Protein AF-A0A378PQA1-F1 (afdb_monomer_lite)

Foldseek 3Di:
DDPPVQPFDDKDQPLPPDDPCVVQFRVVQQVVQVVVVVWDDDDSPIMGTHHGPPRDHDDDDDDDDPPPPD

Secondary structure (DSSP, 8-state):
---STTT--EEE-TTTS-HHHIIIIIHHHHHHHHHHT-EESSGGG-EEEE--TT--PPPP------TT--

Organism: Moraxella bovis (NCBI:txid476)

Structure (mmCIF, N/CA/C/O backbone):
data_AF-A0A378PQA1-F1
#
_entry.id   AF-A0A378PQA1-F1
#
loop_
_atom_site.group_PDB
_atom_site.id
_atom_site.type_symbol
_atom_site.label_atom_id
_atom_site.label_alt_id
_atom_site.label_comp_id
_atom_site.label_asym_id
_atom_site.label_entity_id
_atom_site.label_seq_id
_atom_site.pdbx_PDB_ins_code
_atom_site.Cartn_x
_atom_site.Cartn_y
_atom_site.Cartn_z
_atom_site.occupancy
_atom_site.B_iso_or_equiv
_atom_site.auth_seq_id
_atom_site.auth_comp_id
_atom_site.auth_asym_id
_atom_site.auth_atom_id
_atom_site.pdbx_PDB_model_num
ATOM 1 N N . MET A 1 1 ? -4.210 -23.762 -0.795 1.00 36.47 1 MET A N 1
ATOM 2 C CA . MET A 1 1 ? -4.003 -22.588 0.079 1.00 36.47 1 MET A CA 1
ATOM 3 C C . MET A 1 1 ? -3.177 -21.574 -0.683 1.00 36.47 1 MET A C 1
ATOM 5 O O . MET A 1 1 ? -2.023 -21.852 -0.980 1.00 36.47 1 MET A O 1
ATOM 9 N N . SER A 1 2 ? -3.773 -20.449 -1.059 1.00 44.44 2 SER A N 1
ATOM 10 C CA . SER A 1 2 ? -3.041 -19.315 -1.627 1.00 44.44 2 SER A CA 1
ATOM 11 C C . SER A 1 2 ? -2.457 -18.528 -0.459 1.00 44.44 2 SER A C 1
ATOM 13 O O . SER A 1 2 ? -3.196 -18.186 0.462 1.00 44.44 2 SER A O 1
ATOM 15 N N . SER A 1 3 ? -1.150 -18.272 -0.453 1.00 43.16 3 SER A N 1
ATOM 16 C CA . SER A 1 3 ? -0.577 -17.330 0.509 1.00 43.16 3 SER A CA 1
ATOM 17 C C . SER A 1 3 ? -1.242 -15.965 0.308 1.00 43.16 3 SER A C 1
ATOM 19 O O . SER A 1 3 ? -1.299 -15.469 -0.816 1.00 43.16 3 SER A O 1
ATOM 21 N N . ILE A 1 4 ? -1.744 -15.360 1.387 1.00 54.72 4 ILE A N 1
ATOM 22 C CA . ILE A 1 4 ? -2.269 -13.981 1.391 1.00 54.72 4 ILE A CA 1
ATOM 23 C C . ILE A 1 4 ? -1.142 -13.002 0.992 1.00 54.72 4 ILE A C 1
ATOM 25 O O . ILE A 1 4 ? -1.380 -11.939 0.416 1.00 54.72 4 ILE A O 1
ATOM 29 N N . VAL A 1 5 ? 0.113 -13.413 1.220 1.00 52.62 5 VAL A N 1
ATOM 30 C CA . VAL A 1 5 ? 1.324 -12.740 0.748 1.00 52.62 5 VAL A CA 1
ATOM 31 C C . VAL A 1 5 ? 1.456 -12.954 -0.763 1.00 52.62 5 VAL A C 1
ATOM 33 O O . VAL A 1 5 ? 2.024 -13.945 -1.220 1.00 52.62 5 VAL A O 1
ATOM 36 N N . GLY A 1 6 ? 0.890 -12.026 -1.535 1.00 59.91 6 GLY A N 1
ATOM 37 C CA . GLY A 1 6 ? 1.003 -11.976 -2.997 1.00 59.91 6 GLY A CA 1
ATOM 38 C C . GLY A 1 6 ? -0.281 -11.596 -3.738 1.00 59.91 6 GLY A C 1
ATOM 39 O O . GLY A 1 6 ? -0.206 -11.291 -4.923 1.00 59.91 6 GLY A O 1
ATOM 40 N N . GLY A 1 7 ? -1.442 -11.584 -3.068 1.00 74.31 7 GLY A N 1
ATOM 41 C CA . GLY A 1 7 ? -2.716 -11.191 -3.695 1.00 74.31 7 GLY A CA 1
ATOM 42 C C . GLY A 1 7 ? -2.887 -9.677 -3.876 1.00 74.31 7 GLY A C 1
ATOM 43 O O . GLY A 1 7 ? -3.608 -9.229 -4.765 1.00 74.31 7 GLY A O 1
ATOM 44 N N . HIS A 1 8 ? -2.187 -8.892 -3.058 1.00 86.50 8 HIS A N 1
ATOM 45 C CA . HIS A 1 8 ? -2.237 -7.433 -3.045 1.00 86.50 8 HIS A CA 1
ATOM 46 C C . HIS A 1 8 ? -0.869 -6.851 -3.377 1.00 86.50 8 HIS A C 1
ATOM 48 O O . HIS A 1 8 ? 0.160 -7.396 -2.977 1.00 86.50 8 HIS A O 1
ATOM 54 N N . VAL A 1 9 ? -0.858 -5.746 -4.120 1.00 90.38 9 VAL A N 1
ATOM 55 C CA . VAL A 1 9 ? 0.369 -5.195 -4.725 1.00 90.38 9 VAL A CA 1
ATOM 56 C C . VAL A 1 9 ? 0.859 -3.910 -4.059 1.00 90.38 9 VAL A C 1
ATOM 58 O O . VAL A 1 9 ? 1.917 -3.400 -4.420 1.00 90.38 9 VAL A O 1
ATOM 61 N N . ASN A 1 10 ? 0.127 -3.392 -3.072 1.00 92.38 10 ASN A N 1
ATOM 62 C CA . ASN A 1 10 ? 0.523 -2.239 -2.276 1.00 92.38 10 ASN A CA 1
ATOM 63 C C . ASN A 1 10 ? 0.621 -2.602 -0.792 1.00 92.38 10 ASN A C 1
ATOM 65 O O . ASN A 1 10 ? -0.196 -3.346 -0.248 1.00 92.38 10 ASN A O 1
ATOM 69 N N . TYR A 1 11 ? 1.615 -2.001 -0.144 1.00 91.44 11 TYR A N 1
ATOM 70 C CA . TYR A 1 11 ? 1.873 -2.087 1.285 1.00 91.44 11 TYR A CA 1
ATOM 71 C C . TYR A 1 11 ? 2.080 -0.673 1.817 1.00 91.44 11 TYR A C 1
ATOM 73 O O . TYR A 1 11 ? 2.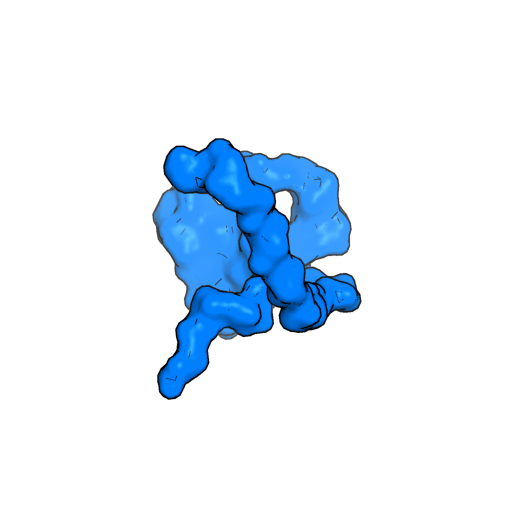946 0.054 1.325 1.00 91.44 11 TYR A O 1
ATOM 81 N N . LEU A 1 12 ? 1.264 -0.262 2.783 1.00 95.12 12 LEU A N 1
ATOM 82 C CA . LEU A 1 12 ? 1.273 1.104 3.294 1.00 95.12 12 LEU A CA 1
ATOM 83 C C . LEU A 1 12 ? 1.397 1.122 4.812 1.00 95.12 12 LEU A C 1
ATOM 85 O O . LEU A 1 12 ? 0.657 0.435 5.508 1.00 95.12 12 LEU A O 1
ATOM 89 N N . ASN A 1 13 ? 2.256 2.001 5.320 1.00 95.94 13 ASN A N 1
ATOM 90 C CA . ASN A 1 13 ? 2.237 2.432 6.710 1.00 95.94 13 ASN A CA 1
ATOM 91 C C . ASN A 1 13 ? 1.965 3.943 6.738 1.00 95.94 13 ASN A C 1
ATOM 93 O O . ASN A 1 13 ? 2.870 4.714 6.427 1.00 95.94 13 ASN A O 1
ATOM 97 N N . PRO A 1 14 ? 0.767 4.407 7.129 1.00 93.00 14 PRO A N 1
ATOM 98 C CA . PRO A 1 14 ? 0.436 5.832 7.116 1.00 93.00 14 PRO A CA 1
ATOM 99 C C . PRO A 1 14 ? 1.375 6.724 7.938 1.00 93.00 14 PRO A C 1
ATOM 101 O O . PRO A 1 14 ? 1.528 7.9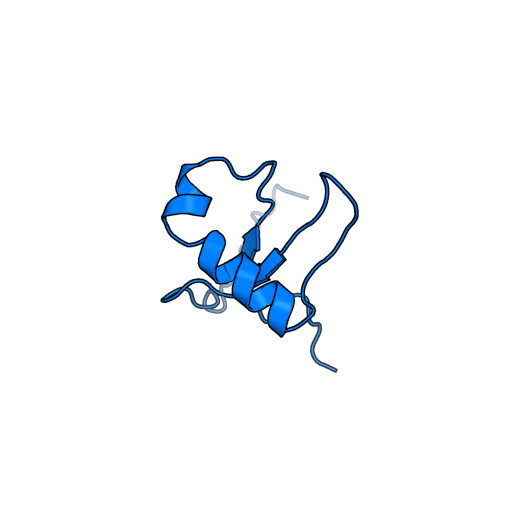01 7.631 1.00 93.00 14 PRO A O 1
ATOM 104 N N . VAL A 1 15 ? 2.037 6.169 8.957 1.00 93.19 15 VAL A N 1
ATOM 105 C CA . VAL A 1 15 ? 2.995 6.898 9.799 1.00 93.19 15 VAL A CA 1
ATOM 106 C C . VAL A 1 15 ? 4.355 7.039 9.107 1.00 93.19 15 VAL A C 1
ATOM 108 O O . VAL A 1 15 ? 5.077 8.001 9.360 1.00 93.19 15 VAL A O 1
ATOM 111 N N . LYS A 1 16 ? 4.728 6.089 8.238 1.00 92.56 16 LYS A N 1
ATOM 112 C CA . LYS A 1 16 ? 6.071 6.003 7.634 1.00 92.56 16 LYS A CA 1
ATOM 113 C C . LYS A 1 16 ? 6.112 6.293 6.129 1.00 92.56 16 LYS A C 1
ATOM 115 O O . LYS A 1 16 ? 7.162 6.670 5.626 1.00 92.56 16 LYS A O 1
ATOM 120 N N . SER A 1 17 ? 5.004 6.143 5.406 1.00 88.44 17 SER A N 1
ATOM 121 C CA . SER A 1 17 ? 4.950 6.220 3.938 1.00 88.44 17 SER A CA 1
ATOM 122 C C . SER A 1 17 ? 4.974 7.648 3.372 1.00 88.44 17 SER A C 1
ATOM 124 O O . SER A 1 17 ? 5.048 7.811 2.160 1.00 88.44 17 SER A O 1
ATOM 126 N N . GLY A 1 18 ? 4.959 8.688 4.211 1.00 90.38 18 GLY A N 1
ATOM 127 C CA . GLY A 1 18 ? 4.973 10.084 3.763 1.00 90.38 18 GLY A CA 1
ATOM 128 C C . GLY A 1 18 ? 3.659 10.536 3.106 1.00 90.38 18 GLY A C 1
ATOM 1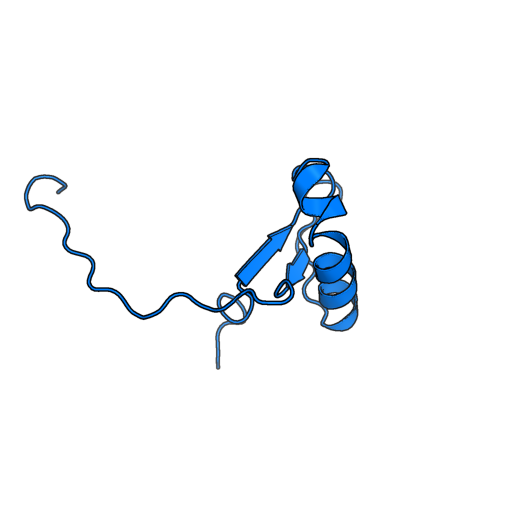29 O O . GLY A 1 18 ? 2.730 9.753 2.918 1.00 90.38 18 GLY A O 1
ATOM 130 N N . LYS A 1 19 ? 3.564 11.830 2.771 1.00 91.94 19 LYS A N 1
ATOM 131 C CA . LYS A 1 19 ? 2.309 12.452 2.299 1.00 91.94 19 LYS A CA 1
ATOM 132 C C . LYS A 1 19 ? 1.901 12.032 0.885 1.00 91.94 19 LYS A C 1
ATOM 134 O O . LYS A 1 19 ? 0.731 11.754 0.651 1.00 91.94 19 LYS A O 1
ATOM 139 N N . VAL A 1 20 ? 2.862 11.929 -0.034 1.00 93.88 20 VAL A N 1
ATOM 140 C CA . VAL A 1 20 ? 2.582 11.682 -1.460 1.00 93.88 20 VAL A CA 1
ATOM 141 C C . VAL A 1 20 ? 1.823 10.366 -1.689 1.00 93.88 20 VAL A C 1
ATOM 143 O O . VAL A 1 20 ? 0.785 10.397 -2.350 1.00 93.88 20 VAL A O 1
ATOM 146 N N . PRO A 1 21 ? 2.234 9.216 -1.113 1.00 90.88 21 PRO A N 1
ATOM 147 C CA . PRO A 1 21 ? 1.458 7.989 -1.258 1.00 90.88 21 PRO A CA 1
ATOM 148 C C . PRO A 1 21 ? 0.052 8.099 -0.675 1.00 90.88 21 PRO A C 1
ATOM 150 O O . PRO A 1 21 ? -0.886 7.594 -1.284 1.00 90.88 21 PRO A O 1
ATOM 153 N N . LEU A 1 22 ? -0.114 8.774 0.468 1.00 92.94 22 LEU A N 1
ATOM 154 C CA . LEU A 1 22 ? -1.412 8.923 1.133 1.00 92.94 22 LEU A CA 1
ATOM 155 C C . LEU A 1 22 ? -2.418 9.701 0.283 1.00 92.94 22 LEU A C 1
ATOM 157 O O . LEU A 1 22 ? -3.567 9.274 0.174 1.00 92.94 22 LEU A O 1
ATOM 161 N N . GLU A 1 23 ? -1.974 10.790 -0.344 1.00 93.94 23 GLU A N 1
ATOM 162 C CA . GLU A 1 23 ? -2.799 11.645 -1.205 1.00 93.94 23 GLU A CA 1
ATOM 163 C C . GLU A 1 23 ? -3.192 10.956 -2.519 1.00 93.94 23 GLU A C 1
ATOM 165 O O . GLU A 1 23 ? -4.282 11.188 -3.035 1.00 93.94 23 GLU A O 1
ATOM 170 N N . GLN A 1 24 ? -2.330 10.088 -3.056 1.00 94.62 24 GLN A N 1
ATOM 171 C CA . GLN A 1 24 ? -2.554 9.457 -4.359 1.00 94.62 24 GLN A CA 1
ATOM 172 C C . GLN A 1 24 ? -3.371 8.164 -4.284 1.00 94.62 24 GLN A C 1
ATOM 174 O O . GLN A 1 24 ? -4.268 7.943 -5.096 1.00 94.62 24 GLN A O 1
ATOM 179 N N . TRP A 1 25 ? -3.033 7.271 -3.352 1.00 94.38 25 TRP A N 1
ATOM 180 C CA . TRP A 1 25 ? -3.604 5.918 -3.324 1.00 94.38 25 TRP A CA 1
ATOM 181 C C . TRP A 1 25 ? -3.700 5.297 -1.927 1.00 94.38 25 TRP A C 1
ATOM 183 O O . TRP A 1 25 ? -4.482 4.368 -1.719 1.00 94.38 25 TRP A O 1
ATOM 193 N N . GLY A 1 26 ? -2.925 5.792 -0.964 1.00 94.81 26 GLY A N 1
ATOM 194 C CA . GLY A 1 26 ? -2.758 5.193 0.353 1.00 94.81 26 GLY A CA 1
ATOM 195 C C . GLY A 1 26 ? -4.061 5.139 1.138 1.00 94.81 26 GLY A C 1
ATOM 196 O O . GLY A 1 26 ? -4.397 4.088 1.673 1.00 94.81 26 GLY A O 1
ATOM 197 N N . ASN A 1 27 ? -4.850 6.215 1.130 1.00 95.25 27 ASN A N 1
ATOM 198 C CA . ASN A 1 27 ? -6.143 6.231 1.821 1.00 95.25 27 ASN A CA 1
ATOM 199 C C . ASN A 1 27 ? -7.105 5.156 1.288 1.00 95.25 27 ASN A C 1
ATOM 201 O O . ASN A 1 27 ? -7.771 4.483 2.070 1.00 95.25 27 ASN A O 1
ATOM 205 N N . ALA A 1 28 ? -7.129 4.929 -0.029 1.00 94.56 28 ALA A N 1
ATOM 206 C CA . ALA A 1 28 ? -7.954 3.877 -0.620 1.00 94.56 28 ALA A CA 1
ATOM 207 C C . ALA A 1 28 ? -7.500 2.474 -0.177 1.00 94.56 28 ALA A C 1
ATOM 209 O O . ALA A 1 28 ? -8.335 1.633 0.150 1.00 94.56 28 ALA A O 1
ATOM 210 N N . VAL A 1 29 ? -6.184 2.243 -0.105 1.00 95.12 29 VAL A N 1
ATOM 211 C CA . VAL A 1 29 ? -5.606 0.983 0.392 1.00 95.12 29 VAL A CA 1
ATOM 212 C C . VAL A 1 29 ? -5.902 0.766 1.878 1.00 95.12 29 VAL A C 1
ATOM 214 O O . VAL A 1 29 ? -6.215 -0.353 2.269 1.00 95.12 29 VAL A O 1
ATOM 217 N N . VAL A 1 30 ? -5.867 1.814 2.707 1.00 96.06 30 VAL A N 1
ATOM 218 C CA . VAL A 1 30 ? -6.230 1.723 4.135 1.00 96.06 30 VAL A CA 1
ATOM 219 C C . VAL A 1 30 ? -7.681 1.286 4.303 1.00 96.06 30 VAL A C 1
ATOM 221 O O . VAL A 1 30 ? -7.963 0.368 5.071 1.00 96.06 30 VAL A O 1
ATOM 224 N N . GLU A 1 31 ? -8.602 1.921 3.580 1.00 95.69 31 GLU A N 1
ATOM 225 C CA . GLU A 1 31 ? -10.025 1.595 3.672 1.00 95.69 31 GLU A CA 1
ATOM 226 C C . GLU A 1 31 ? -10.334 0.193 3.140 1.00 95.69 31 GLU A C 1
ATOM 228 O O . GLU A 1 31 ? -11.153 -0.517 3.724 1.00 95.69 31 GLU A O 1
ATOM 233 N N . GLN A 1 32 ? -9.649 -0.240 2.080 1.00 94.81 32 GLN A N 1
ATOM 234 C CA . GLN A 1 32 ? -9.725 -1.618 1.600 1.00 94.81 32 GLN A CA 1
ATOM 235 C C . GLN A 1 32 ? -9.241 -2.607 2.667 1.00 94.81 32 GLN A C 1
ATOM 237 O O . GLN A 1 32 ? -9.971 -3.520 3.047 1.00 94.81 32 GLN A O 1
ATOM 242 N N . ALA A 1 33 ? -8.038 -2.387 3.196 1.00 94.25 33 ALA A N 1
ATOM 243 C CA . ALA A 1 33 ? -7.408 -3.278 4.159 1.00 94.25 33 ALA A CA 1
ATOM 244 C C . ALA A 1 33 ? -8.245 -3.450 5.433 1.00 94.25 33 ALA A C 1
ATOM 246 O O . ALA A 1 33 ? -8.358 -4.560 5.947 1.00 94.25 33 ALA A O 1
ATOM 247 N N . LYS A 1 34 ? -8.884 -2.380 5.927 1.00 95.19 34 LYS A N 1
ATOM 248 C CA . LYS A 1 34 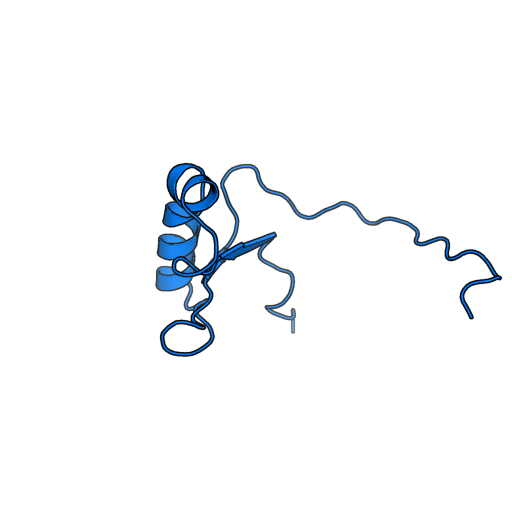? -9.800 -2.459 7.077 1.00 95.19 34 LYS A CA 1
ATOM 249 C C . LYS A 1 34 ? -11.023 -3.333 6.794 1.00 95.19 34 LYS A C 1
ATOM 251 O O . LYS A 1 34 ? -11.436 -4.084 7.670 1.00 95.19 34 LYS A O 1
ATOM 256 N N . LYS A 1 35 ? -11.599 -3.240 5.590 1.00 94.88 35 LYS A N 1
ATOM 257 C CA . LYS A 1 35 ? -12.768 -4.040 5.183 1.00 94.88 35 LYS A CA 1
ATOM 258 C C . LYS A 1 35 ? -12.420 -5.513 4.991 1.00 94.88 35 LYS A C 1
ATOM 260 O O . LYS A 1 35 ? -13.224 -6.376 5.316 1.00 94.88 35 LYS A O 1
ATOM 265 N N . GLU A 1 36 ? -11.230 -5.784 4.467 1.00 91.38 36 GLU A N 1
ATOM 266 C CA . GLU A 1 36 ? -10.771 -7.132 4.117 1.00 91.38 36 GLU A CA 1
ATOM 267 C C . GLU A 1 36 ? -9.998 -7.822 5.257 1.00 91.38 36 GLU A C 1
ATOM 269 O O . GLU A 1 36 ? -9.633 -8.988 5.139 1.00 91.38 36 GLU A O 1
ATOM 274 N N . GLY A 1 37 ? -9.749 -7.125 6.372 1.00 93.00 37 GLY A N 1
ATOM 275 C CA . GLY A 1 37 ? -8.986 -7.659 7.506 1.00 93.00 37 GLY A CA 1
ATOM 276 C C . GLY A 1 37 ? -7.479 -7.770 7.244 1.00 93.00 37 GLY A C 1
ATOM 277 O O . GLY A 1 37 ? -6.789 -8.537 7.909 1.00 93.00 37 GLY A O 1
ATOM 278 N N . LEU A 1 38 ? -6.950 -7.003 6.289 1.00 92.81 38 LEU A N 1
ATOM 279 C CA . LEU A 1 38 ? -5.554 -7.037 5.841 1.00 92.81 38 LEU A CA 1
ATOM 280 C C . LEU A 1 38 ? -4.688 -5.984 6.544 1.00 92.81 38 LEU A C 1
ATOM 282 O O . LEU A 1 38 ? -3.923 -5.239 5.920 1.00 92.81 38 LEU A O 1
ATOM 286 N N . VAL A 1 39 ? -4.845 -5.917 7.863 1.00 94.19 39 VAL A N 1
ATOM 287 C CA . VAL A 1 39 ? -4.146 -4.983 8.744 1.00 94.19 39 VAL A CA 1
ATOM 288 C C . VAL A 1 39 ? -3.204 -5.777 9.639 1.00 94.19 39 VAL A C 1
ATOM 290 O O . VAL A 1 39 ? -3.642 -6.643 10.392 1.00 94.19 39 VAL A O 1
ATOM 293 N N . PHE A 1 40 ? -1.908 -5.483 9.564 1.00 92.25 40 PHE A N 1
ATOM 294 C CA . PHE A 1 40 ? -0.871 -6.257 10.247 1.00 92.25 40 PHE A CA 1
ATOM 295 C C . PHE A 1 40 ? 0.059 -5.366 11.064 1.00 92.25 40 PHE A C 1
ATOM 297 O O . PHE A 1 40 ? 0.405 -4.262 10.651 1.00 92.25 40 PHE A O 1
ATOM 304 N N . GLY A 1 41 ? 0.525 -5.874 12.203 1.00 92.88 41 GLY A N 1
ATOM 305 C CA . GLY A 1 41 ? 1.397 -5.140 13.120 1.00 92.88 41 GLY A CA 1
ATOM 306 C C . GLY A 1 41 ? 0.629 -4.393 14.211 1.00 92.88 41 GLY A C 1
ATOM 307 O O . GLY A 1 41 ? -0.566 -4.601 14.404 1.00 92.88 41 GLY A O 1
ATOM 308 N N . VAL A 1 42 ? 1.347 -3.563 14.971 1.00 93.62 42 VAL A N 1
ATOM 309 C CA . VAL A 1 42 ? 0.819 -2.871 16.158 1.00 93.62 42 VAL A CA 1
ATOM 310 C C . VAL A 1 42 ? 1.350 -1.438 16.215 1.00 93.62 42 VAL A C 1
ATOM 312 O O . VAL A 1 42 ? 2.521 -1.176 15.920 1.00 93.62 42 VAL A O 1
ATOM 315 N N . GLY A 1 43 ? 0.491 -0.498 16.619 1.00 93.56 43 GLY A N 1
ATOM 316 C CA . GLY A 1 43 ? 0.856 0.901 16.839 1.00 93.56 43 GLY A CA 1
ATOM 317 C C . GLY A 1 43 ? 1.413 1.566 15.578 1.00 93.56 43 GLY A C 1
ATOM 318 O O . GLY A 1 43 ? 0.826 1.475 14.500 1.00 93.56 43 GLY A O 1
ATOM 319 N N . GLN A 1 44 ? 2.576 2.212 15.694 1.00 94.56 44 GLN A N 1
ATOM 320 C CA . GLN A 1 44 ? 3.235 2.894 14.568 1.00 94.56 44 GLN A CA 1
ATOM 321 C C . GLN A 1 44 ? 3.814 1.941 13.508 1.00 94.56 44 GLN A C 1
ATOM 323 O O . GLN A 1 44 ? 4.213 2.389 12.433 1.00 94.56 44 GLN A O 1
ATOM 328 N N . ASN A 1 45 ? 3.849 0.638 13.790 1.00 93.06 45 ASN A N 1
ATOM 329 C CA . ASN A 1 45 ? 4.300 -0.400 12.864 1.00 93.06 45 ASN A CA 1
ATOM 330 C C . ASN A 1 45 ? 3.114 -1.128 12.216 1.00 93.06 45 ASN A C 1
ATOM 332 O O . ASN A 1 45 ? 3.257 -2.268 11.781 1.00 93.06 45 ASN A O 1
ATOM 336 N N . THR A 1 46 ? 1.938 -0.499 12.193 1.00 9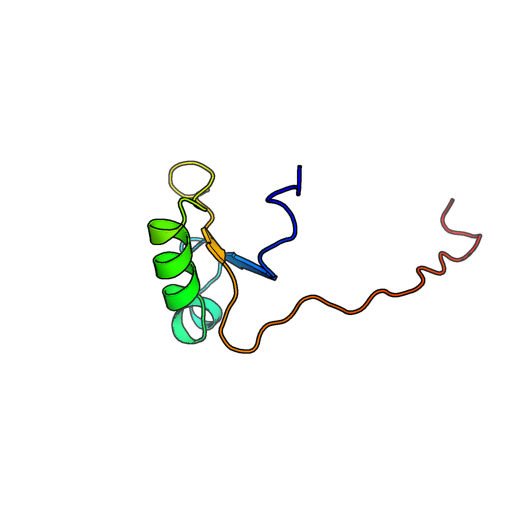5.25 46 THR A N 1
ATOM 337 C CA . THR A 1 46 ? 0.758 -1.039 11.514 1.00 95.25 46 THR A CA 1
ATOM 338 C C . THR A 1 46 ? 0.874 -0.839 10.008 1.00 95.25 46 THR A C 1
ATOM 340 O O . THR A 1 46 ? 1.198 0.254 9.538 1.00 95.25 46 THR A O 1
ATOM 343 N N . HIS A 1 47 ? 0.561 -1.888 9.260 1.00 94.69 47 HIS A N 1
ATOM 344 C CA . HIS A 1 47 ? 0.631 -1.925 7.813 1.00 94.69 47 HIS A CA 1
ATOM 345 C C . HIS A 1 47 ? -0.676 -2.410 7.203 1.00 94.69 47 HIS A C 1
ATOM 347 O O . HIS A 1 47 ? -1.325 -3.321 7.714 1.00 94.69 47 HIS A O 1
ATOM 353 N N . TYR A 1 48 ? -1.030 -1.789 6.086 1.00 94.81 48 TYR A N 1
ATOM 354 C CA . TYR A 1 48 ? -2.270 -2.003 5.360 1.00 94.81 48 TYR A CA 1
ATOM 355 C C . TYR A 1 48 ? -1.920 -2.568 3.989 1.00 94.81 48 TYR A C 1
ATOM 357 O O . TYR A 1 48 ? -1.178 -1.933 3.229 1.00 94.81 48 TYR A O 1
ATOM 365 N N . HIS A 1 49 ? -2.424 -3.764 3.692 1.00 94.44 49 HIS A N 1
ATOM 366 C CA . HIS A 1 49 ? -2.239 -4.398 2.391 1.00 94.44 49 HIS A CA 1
ATOM 367 C C . HIS A 1 49 ? -3.483 -4.202 1.537 1.00 94.44 49 HIS A C 1
ATOM 369 O O . HIS A 1 49 ? -4.604 -4.415 1.989 1.00 94.44 49 HIS A O 1
ATOM 375 N N . GLY A 1 50 ? -3.270 -3.818 0.285 1.00 93.00 50 GLY A N 1
ATOM 376 C CA . GLY A 1 50 ? -4.348 -3.607 -0.668 1.00 93.00 50 GLY A CA 1
ATOM 377 C C . GLY A 1 50 ? -3.814 -3.429 -2.081 1.00 93.00 50 GLY A C 1
ATOM 378 O O . GLY A 1 50 ? -2.620 -3.575 -2.341 1.00 93.00 50 GLY A O 1
ATOM 379 N N . THR A 1 51 ? -4.704 -3.105 -3.006 1.00 93.69 51 THR A N 1
ATOM 380 C CA . THR A 1 51 ? -4.359 -2.878 -4.409 1.00 93.69 51 THR A CA 1
ATOM 381 C C . THR A 1 51 ? -4.918 -1.531 -4.827 1.00 93.69 51 THR A C 1
ATOM 383 O O . THR A 1 51 ? -6.127 -1.354 -4.959 1.00 93.69 51 THR A O 1
ATOM 386 N N . ALA A 1 52 ? -4.025 -0.564 -5.032 1.00 93.62 52 ALA A N 1
ATOM 387 C CA . ALA A 1 52 ? -4.392 0.737 -5.563 1.00 93.62 52 ALA A CA 1
ATOM 388 C C . ALA A 1 52 ? -5.054 0.587 -6.941 1.00 93.62 52 ALA A C 1
ATOM 390 O O . ALA A 1 52 ? -4.727 -0.311 -7.722 1.00 93.62 52 ALA A O 1
ATOM 391 N N . LYS A 1 53 ? -5.974 1.496 -7.273 1.00 92.31 53 LYS A N 1
ATOM 392 C CA . LYS A 1 53 ? -6.663 1.480 -8.567 1.00 92.31 53 LYS A CA 1
ATOM 393 C C . LYS A 1 53 ? -5.647 1.518 -9.715 1.00 92.31 53 LYS A C 1
ATOM 395 O O . LYS A 1 53 ? -4.811 2.412 -9.779 1.00 92.31 53 LYS A O 1
ATOM 400 N N . GLY A 1 54 ? -5.748 0.556 -10.631 1.00 90.25 54 GLY A N 1
ATOM 401 C CA . GLY A 1 54 ? -4.854 0.434 -11.787 1.00 90.25 54 GLY A CA 1
ATOM 402 C C . GLY A 1 54 ? -3.526 -0.275 -11.502 1.00 90.25 54 GLY A C 1
ATOM 403 O O . GLY A 1 54 ? -2.802 -0.588 -12.447 1.00 90.25 54 GLY A O 1
ATOM 404 N N . ALA A 1 55 ? -3.216 -0.583 -10.240 1.00 89.81 55 ALA A N 1
ATOM 405 C CA . ALA A 1 55 ? -2.082 -1.429 -9.912 1.00 89.81 55 ALA A CA 1
ATOM 406 C C . ALA A 1 55 ? -2.396 -2.889 -10.273 1.00 89.81 55 ALA A C 1
ATOM 408 O O . ALA A 1 55 ? -3.512 -3.376 -10.090 1.00 89.81 55 ALA A O 1
ATOM 409 N N . LYS A 1 56 ? -1.398 -3.586 -10.815 1.00 88.25 56 LYS A N 1
ATOM 410 C CA . LYS A 1 56 ? -1.503 -4.982 -11.245 1.00 88.25 56 LYS A CA 1
ATOM 411 C C . LYS A 1 56 ? -0.245 -5.736 -10.856 1.00 88.25 56 LYS A C 1
ATOM 413 O O . LYS A 1 56 ? 0.830 -5.145 -10.761 1.00 88.25 56 LYS A O 1
ATOM 418 N N . GLN A 1 57 ? -0.383 -7.041 -10.659 1.00 85.00 57 GLN A N 1
ATOM 419 C CA . GLN A 1 57 ? 0.763 -7.901 -10.409 1.00 85.00 57 GLN A CA 1
ATOM 420 C C . GLN A 1 57 ? 1.733 -7.835 -11.596 1.00 85.00 57 GLN A C 1
ATOM 422 O O . GLN A 1 57 ? 1.315 -7.787 -12.758 1.00 85.00 57 GLN A O 1
ATOM 427 N N . ALA A 1 58 ? 3.031 -7.813 -11.297 1.00 82.19 58 ALA A N 1
ATOM 428 C CA . ALA A 1 58 ? 4.055 -7.886 -12.328 1.00 82.19 58 ALA A CA 1
ATOM 429 C C . ALA A 1 58 ? 3.921 -9.204 -13.119 1.00 82.19 58 ALA A C 1
ATOM 431 O O . ALA A 1 58 ? 3.585 -10.240 -12.531 1.00 82.19 58 ALA A O 1
ATOM 432 N N . PRO A 1 59 ? 4.187 -9.198 -14.439 1.00 84.62 59 PRO A N 1
ATOM 433 C CA . PRO A 1 59 ? 4.256 -10.436 -15.201 1.00 84.62 59 PRO A CA 1
ATOM 434 C C . PRO A 1 59 ? 5.399 -11.312 -14.676 1.00 84.62 59 PRO A C 1
ATOM 436 O O . PRO A 1 59 ? 6.336 -10.831 -14.038 1.00 84.62 59 PRO A O 1
ATOM 439 N N . LYS A 1 60 ? 5.347 -12.612 -14.974 1.00 86.19 60 LYS A N 1
ATOM 440 C CA . LYS A 1 60 ? 6.470 -13.511 -14.689 1.00 86.19 60 LYS A CA 1
ATOM 441 C C . LYS A 1 60 ? 7.696 -13.049 -15.482 1.00 86.19 60 LYS A C 1
ATOM 443 O O . LYS A 1 60 ? 7.582 -12.776 -16.674 1.00 86.19 60 LYS A O 1
ATOM 448 N N . PHE A 1 61 ? 8.853 -12.998 -14.832 1.00 85.31 61 PHE A N 1
ATOM 449 C CA . PHE A 1 61 ? 10.127 -12.665 -15.465 1.00 85.31 61 PHE A CA 1
ATOM 450 C C . PHE A 1 61 ? 11.179 -13.727 -15.144 1.00 85.31 61 PHE A C 1
ATOM 452 O O . PHE A 1 61 ? 11.123 -14.387 -14.105 1.00 85.31 61 PHE A O 1
ATOM 459 N N . GLN A 1 62 ? 12.135 -13.899 -16.057 1.00 88.62 62 GLN A N 1
ATOM 460 C CA . GLN A 1 62 ? 13.281 -14.777 -15.857 1.00 88.62 62 GLN A CA 1
ATOM 461 C C . GLN A 1 62 ? 14.378 -14.001 -15.124 1.00 88.62 62 GLN A C 1
ATOM 463 O O . GLN A 1 62 ? 14.887 -13.004 -15.631 1.00 88.62 62 GLN A O 1
ATOM 468 N N . LEU A 1 63 ? 14.738 -14.452 -13.923 1.00 83.62 63 LEU A N 1
ATOM 469 C CA . LEU A 1 63 ? 15.867 -13.901 -13.183 1.00 83.62 63 LEU A CA 1
ATOM 470 C C . LEU A 1 63 ? 17.164 -14.540 -13.696 1.00 83.62 63 LEU A C 1
ATOM 472 O O . LEU A 1 63 ? 17.386 -15.733 -13.502 1.00 83.62 63 LEU A O 1
ATOM 476 N N . VAL A 1 64 ? 18.024 -13.747 -14.337 1.00 87.88 64 VAL A N 1
ATOM 477 C CA . VAL A 1 64 ? 19.371 -14.171 -14.745 1.00 87.88 64 VAL A CA 1
ATOM 478 C C . VAL A 1 64 ? 20.372 -13.564 -13.767 1.00 87.88 64 VAL A C 1
ATOM 480 O O . VAL A 1 64 ? 20.691 -12.381 -13.855 1.00 87.88 64 VAL A O 1
ATOM 483 N N . ILE A 1 65 ? 20.844 -14.361 -12.807 1.00 84.75 65 ILE A N 1
ATOM 484 C CA . ILE A 1 65 ? 21.875 -13.939 -11.849 1.00 84.75 65 ILE A CA 1
ATOM 485 C C . ILE A 1 65 ? 23.250 -14.197 -12.484 1.00 84.75 65 ILE A C 1
ATOM 487 O O . ILE A 1 65 ? 23.545 -15.350 -12.813 1.00 84.75 65 ILE A O 1
ATOM 491 N N . PRO A 1 66 ? 24.110 -13.177 -12.669 1.00 86.88 66 PRO A N 1
ATOM 492 C CA . PRO A 1 66 ? 25.441 -13.391 -13.226 1.00 86.88 66 PRO A CA 1
ATOM 493 C C . PRO A 1 66 ? 26.277 -14.318 -12.336 1.00 86.88 66 PRO A C 1
ATOM 495 O O . PRO A 1 66 ? 26.232 -14.231 -11.110 1.00 86.88 66 PRO A O 1
ATOM 498 N N . ALA A 1 67 ? 27.093 -15.177 -12.951 1.00 83.19 67 ALA A N 1
ATOM 499 C CA . ALA A 1 67 ? 27.833 -16.238 -12.259 1.00 83.19 67 ALA A CA 1
ATOM 500 C C . ALA A 1 67 ? 28.766 -15.759 -11.123 1.00 83.19 67 ALA A C 1
ATOM 502 O O . ALA A 1 67 ? 29.172 -16.565 -10.293 1.00 83.19 67 ALA A O 1
ATOM 503 N N . LYS A 1 68 ? 29.101 -14.462 -11.080 1.00 81.50 68 LYS A N 1
ATOM 504 C CA . LYS A 1 68 ? 30.022 -13.851 -10.109 1.00 81.50 68 LYS A CA 1
ATOM 505 C C . LYS A 1 68 ? 29.370 -13.396 -8.792 1.00 81.50 68 LYS A C 1
ATOM 507 O O . LYS A 1 68 ? 30.077 -12.857 -7.954 1.00 81.50 68 LYS A O 1
ATOM 512 N N . TYR A 1 69 ? 28.063 -13.589 -8.605 1.00 71.75 69 TYR A N 1
ATOM 513 C CA . TYR A 1 69 ? 27.341 -13.216 -7.374 1.00 71.75 69 TYR A CA 1
ATOM 514 C C . TYR A 1 69 ? 27.071 -14.419 -6.444 1.00 71.75 69 TYR A C 1
ATOM 516 O O . TYR A 1 69 ? 26.032 -14.457 -5.786 1.00 71.75 69 TYR A O 1
ATOM 524 N N . ARG A 1 70 ? 27.963 -15.422 -6.437 1.00 58.91 70 ARG A N 1
ATOM 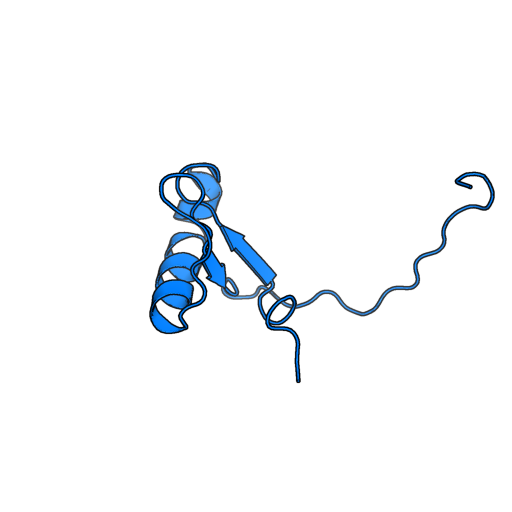525 C CA . ARG A 1 70 ? 27.915 -16.569 -5.512 1.00 58.91 70 ARG A CA 1
ATOM 526 C C . ARG A 1 70 ? 28.755 -16.319 -4.271 1.00 58.91 70 ARG A C 1
ATOM 528 O O . ARG A 1 70 ? 29.844 -15.729 -4.434 1.00 58.91 70 ARG A O 1
#

Sequence (70 aa):
MSSIVGGHVNYLNPVKSGKVPLEQWGNAVVEQAKKEGLVFGVGQNTHYHGTAKGAKQAPKFQLVIPAKYR

pLDDT: mean 86.86, std 13.41, range [36.47, 96.06]

Radius of gyration: 15.2 Å; chains: 1; bounding box: 43×35×33 Å